Protein AF-A0A0G0E9E2-F1 (afdb_monomer_lite)

Organism: NCBI:txid1619093

pLDDT: mean 92.5, std 6.96, range [47.75, 98.19]

InterPro domains:
  IPR004513 Cell division protein FtsX [PTHR47755] (1-106)

Radius of gyration: 21.29 Å; chains: 1; bounding box: 45×24×55 Å

Structure (mmCIF, N/CA/C/O backbone):
data_AF-A0A0G0E9E2-F1
#
_entry.id   AF-A0A0G0E9E2-F1
#
loop_
_atom_site.group_PDB
_atom_site.id
_atom_site.type_symbol
_atom_site.label_atom_id
_atom_site.label_alt_id
_atom_site.label_comp_id
_atom_site.label_asym_id
_atom_site.label_entity_id
_atom_site.label_seq_id
_atom_site.pdbx_PDB_ins_code
_atom_site.Cartn_x
_atom_site.Cartn_y
_atom_site.Cartn_z
_atom_site.occupancy
_atom_site.B_iso_or_equiv
_atom_site.auth_seq_id
_atom_site.auth_comp_id
_atom_site.auth_asym_id
_atom_site.auth_atom_id
_atom_site.pdbx_PDB_model_num
ATOM 1 N N . GLU A 1 1 ? -6.215 3.986 25.540 1.00 84.31 1 GLU A N 1
ATOM 2 C CA . GLU A 1 1 ? -7.385 4.750 25.055 1.00 84.31 1 GLU A CA 1
ATOM 3 C C . GLU A 1 1 ? -8.654 3.902 25.007 1.00 84.31 1 GLU A C 1
ATOM 5 O O . GLU A 1 1 ? -9.592 4.240 25.714 1.00 84.31 1 GLU A O 1
ATOM 10 N N . ILE A 1 2 ? -8.650 2.760 24.300 1.00 88.44 2 ILE A N 1
ATOM 11 C CA . ILE A 1 2 ? -9.788 1.815 24.224 1.00 88.44 2 ILE A CA 1
ATOM 12 C C . ILE A 1 2 ? -10.381 1.482 25.607 1.00 88.44 2 ILE A C 1
ATOM 14 O O . ILE A 1 2 ? -11.569 1.697 25.824 1.00 88.44 2 ILE A O 1
ATOM 18 N N . GLN A 1 3 ? -9.554 1.032 26.561 1.00 86.06 3 GLN A N 1
ATOM 19 C CA . GLN A 1 3 ? -10.016 0.664 27.909 1.00 86.06 3 GLN A CA 1
ATOM 20 C C . GLN A 1 3 ? -10.567 1.866 28.695 1.00 86.06 3 GLN A C 1
ATOM 22 O O . GLN A 1 3 ? -11.575 1.743 29.374 1.00 86.06 3 GLN A O 1
ATOM 27 N N . ILE A 1 4 ? -9.965 3.053 28.552 1.00 90.00 4 ILE A N 1
ATOM 28 C CA . ILE A 1 4 ? -10.439 4.275 29.225 1.00 90.00 4 ILE A CA 1
ATOM 29 C C . ILE A 1 4 ? -11.834 4.650 28.710 1.00 90.00 4 ILE A C 1
ATOM 31 O O . ILE A 1 4 ? -12.727 4.913 29.508 1.00 90.00 4 ILE A O 1
ATOM 35 N N . MET A 1 5 ? -12.043 4.629 27.387 1.00 91.19 5 MET A N 1
ATOM 36 C CA . MET A 1 5 ? -13.347 4.919 26.775 1.00 91.19 5 MET A CA 1
ATOM 37 C C . MET A 1 5 ? -14.419 3.900 27.180 1.00 91.19 5 MET A C 1
ATOM 39 O O . MET A 1 5 ? -15.589 4.257 27.319 1.00 91.19 5 MET A O 1
ATOM 43 N N . HIS A 1 6 ? -14.017 2.646 27.394 1.00 87.00 6 HIS A N 1
ATOM 44 C CA . HIS A 1 6 ? -14.910 1.603 27.881 1.00 87.00 6 HIS A CA 1
ATOM 45 C C . HIS A 1 6 ? -15.289 1.816 29.355 1.00 87.00 6 HIS A C 1
ATOM 47 O O . HIS A 1 6 ? -16.472 1.803 29.684 1.00 87.00 6 HIS A O 1
ATOM 53 N N . LEU A 1 7 ? -14.317 2.138 30.218 1.00 89.50 7 LEU A N 1
ATOM 54 C CA . LEU A 1 7 ? -14.532 2.407 31.648 1.00 89.50 7 LEU A CA 1
ATOM 55 C C . LEU A 1 7 ? -15.414 3.637 31.916 1.00 89.50 7 LEU A C 1
ATOM 57 O O . LEU A 1 7 ? -16.117 3.678 32.921 1.00 89.50 7 LEU A O 1
ATOM 61 N N . VAL A 1 8 ? -15.424 4.629 31.018 1.00 91.56 8 VAL A N 1
ATOM 62 C CA . VAL A 1 8 ? -16.348 5.780 31.102 1.00 91.56 8 VAL A CA 1
ATOM 63 C C . VAL A 1 8 ? -17.744 5.488 30.524 1.00 91.56 8 VAL A C 1
ATOM 65 O O . VAL A 1 8 ? -18.561 6.399 30.411 1.00 91.56 8 VAL A O 1
ATOM 68 N N . GLY A 1 9 ? -18.039 4.233 30.158 1.00 89.50 9 GLY A N 1
ATOM 69 C CA . GLY A 1 9 ? -19.365 3.780 29.727 1.00 89.50 9 GLY A CA 1
ATOM 70 C C . GLY A 1 9 ? -19.698 4.045 28.256 1.00 89.50 9 GLY A C 1
ATOM 71 O O . GLY A 1 9 ? -20.875 4.069 27.891 1.00 89.50 9 GLY A O 1
ATOM 72 N N . SER A 1 10 ? -18.698 4.260 27.392 1.00 91.56 10 SER A N 1
ATOM 73 C CA . SER A 1 10 ? -18.958 4.464 25.961 1.00 91.56 10 SER A CA 1
ATOM 74 C C . SER A 1 10 ? -19.418 3.162 25.291 1.00 91.56 10 SER A C 1
ATOM 76 O O . SER A 1 10 ? -18.816 2.113 25.526 1.00 91.56 10 SER A O 1
ATOM 78 N N . PRO A 1 11 ? -20.418 3.200 24.389 1.00 89.88 11 PRO A N 1
ATOM 79 C CA . PRO A 1 11 ? -20.827 2.020 23.634 1.00 89.88 11 PRO A CA 1
ATOM 80 C C . PRO A 1 11 ? -19.674 1.446 22.799 1.00 89.88 11 PRO A C 1
ATOM 82 O O . PRO A 1 11 ? -18.993 2.191 22.094 1.00 89.88 11 PRO A O 1
ATOM 85 N N . ASP A 1 12 ? -19.525 0.120 22.756 1.00 87.44 12 ASP A N 1
ATOM 86 C CA . ASP A 1 12 ? -18.492 -0.583 21.974 1.00 87.44 12 ASP A CA 1
ATOM 87 C C . ASP A 1 12 ? -18.357 -0.098 20.530 1.00 87.44 12 ASP A C 1
ATOM 89 O O . ASP A 1 12 ? -17.257 -0.023 19.984 1.00 87.44 12 ASP A O 1
ATOM 93 N N . LYS A 1 13 ? -19.483 0.221 19.883 1.00 87.88 13 LYS A N 1
ATOM 94 C CA . LYS A 1 13 ? -19.493 0.723 18.505 1.00 87.88 13 LYS A CA 1
ATOM 95 C C . LYS A 1 13 ? -18.797 2.082 18.394 1.00 87.88 13 LYS A C 1
ATOM 97 O O . LYS A 1 13 ? -18.074 2.289 17.427 1.00 87.88 13 LYS A O 1
ATOM 102 N N . PHE A 1 14 ? -18.996 2.961 19.3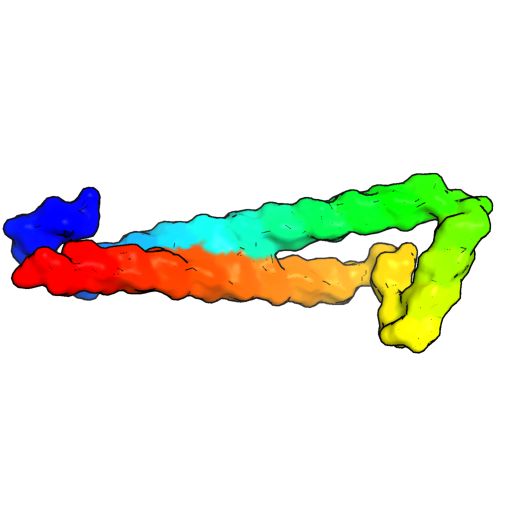76 1.00 89.31 14 PHE A N 1
ATOM 103 C CA . PHE A 1 14 ? -18.382 4.288 19.435 1.00 89.31 14 PHE A CA 1
ATOM 104 C C . PHE A 1 14 ? -16.864 4.193 19.615 1.00 89.31 14 PHE A C 1
ATOM 106 O O . PHE A 1 14 ? -16.123 4.950 18.998 1.00 89.31 14 PHE A O 1
ATOM 113 N N . ILE A 1 15 ? -16.406 3.202 20.385 1.00 89.69 15 ILE A N 1
ATOM 114 C CA . ILE A 1 15 ? -14.981 2.918 20.573 1.00 89.69 15 ILE A CA 1
ATOM 115 C C . ILE A 1 15 ? -14.389 2.303 19.298 1.00 89.69 15 ILE A C 1
ATOM 117 O O . ILE A 1 15 ? -13.368 2.756 18.802 1.00 89.69 15 ILE A O 1
ATOM 121 N N . ARG A 1 16 ? -15.034 1.283 18.719 1.00 91.56 16 ARG A N 1
ATOM 122 C CA . ARG A 1 16 ? -14.486 0.498 17.596 1.00 91.56 16 ARG A CA 1
ATOM 123 C C . ARG A 1 16 ? -14.272 1.301 16.316 1.00 91.56 16 ARG A C 1
ATOM 125 O O . ARG A 1 16 ? -13.272 1.087 15.641 1.00 91.56 16 ARG A O 1
ATOM 132 N N . THR A 1 17 ? -15.202 2.178 15.943 1.00 92.81 17 THR A N 1
ATOM 133 C CA . THR A 1 17 ? -15.158 2.865 14.643 1.00 92.81 17 THR A CA 1
ATOM 134 C C . THR A 1 17 ? -13.892 3.698 14.395 1.00 92.81 17 THR A C 1
ATOM 136 O O . THR A 1 17 ? -13.279 3.475 13.350 1.00 92.81 17 THR A O 1
ATOM 139 N N . PRO A 1 18 ? -13.448 4.604 15.295 1.00 93.62 18 PRO A N 1
ATOM 140 C CA . PRO A 1 18 ? -12.227 5.381 15.066 1.00 93.62 18 PRO A CA 1
ATOM 141 C C . PRO A 1 18 ? -10.975 4.500 14.967 1.00 93.62 18 PRO A C 1
ATOM 143 O O . PRO A 1 18 ? -10.209 4.662 14.023 1.00 93.62 18 PRO A O 1
ATOM 146 N N . PHE A 1 19 ? -10.806 3.508 15.850 1.00 93.38 19 PHE A N 1
ATOM 147 C CA . PHE A 1 19 ? -9.626 2.630 15.813 1.00 93.38 19 PHE A CA 1
ATOM 148 C C . PHE A 1 19 ? -9.584 1.740 14.568 1.00 93.38 19 PHE A C 1
ATOM 150 O O . PHE A 1 19 ? -8.510 1.490 14.017 1.00 93.38 19 PHE A O 1
ATOM 157 N N . LEU A 1 20 ? -10.736 1.254 14.094 1.00 95.38 20 LEU A N 1
ATOM 158 C CA . LEU A 1 20 ? -10.808 0.490 12.846 1.00 95.38 20 LEU A CA 1
ATOM 159 C C . LEU A 1 20 ? -10.428 1.349 11.639 1.00 95.38 20 LEU A C 1
ATOM 161 O O . LEU A 1 20 ? -9.702 0.876 10.764 1.00 95.38 20 LEU A O 1
ATOM 165 N N . LEU A 1 21 ? -10.888 2.603 11.597 1.00 96.38 21 LEU A N 1
ATOM 166 C CA . LEU A 1 21 ? -10.505 3.548 10.550 1.00 96.38 21 LEU A CA 1
ATOM 167 C C . LEU A 1 21 ? -9.004 3.833 10.597 1.00 96.38 21 LEU A C 1
ATOM 169 O O . LEU A 1 21 ? -8.342 3.703 9.573 1.00 96.38 21 LEU A O 1
ATOM 173 N N . GLU A 1 22 ? -8.456 4.136 11.774 1.00 95.62 22 GLU A N 1
ATOM 174 C CA . GLU A 1 22 ? -7.026 4.401 11.957 1.00 95.62 22 GLU A CA 1
ATOM 175 C C . GLU A 1 22 ? -6.168 3.213 11.491 1.00 95.62 22 GLU A C 1
ATOM 177 O O . GLU A 1 22 ? -5.266 3.371 10.670 1.00 95.62 22 GLU A O 1
ATOM 182 N N . GLY A 1 23 ? -6.527 1.995 11.912 1.00 96.56 23 GLY A N 1
ATOM 183 C CA . GLY A 1 23 ? -5.880 0.763 11.462 1.00 96.56 23 GLY A CA 1
ATOM 184 C C . GLY A 1 23 ? -5.941 0.569 9.950 1.00 96.56 23 GLY A C 1
ATOM 185 O O . GLY A 1 23 ? -4.945 0.211 9.326 1.00 96.56 23 GLY A O 1
ATOM 186 N N . THR A 1 24 ? -7.091 0.858 9.342 1.00 97.75 24 THR A N 1
ATOM 187 C CA . THR A 1 24 ? -7.265 0.784 7.886 1.00 97.75 24 THR A CA 1
ATOM 188 C C . THR A 1 24 ? -6.375 1.801 7.167 1.00 97.75 24 THR A C 1
ATOM 190 O O . THR A 1 24 ? -5.744 1.447 6.175 1.00 97.75 24 THR A O 1
ATOM 193 N N . PHE A 1 25 ? -6.254 3.032 7.678 1.00 97.81 25 PHE A N 1
ATOM 194 C CA . PHE A 1 25 ? -5.358 4.052 7.120 1.00 97.81 25 PHE A CA 1
ATOM 195 C C . PHE A 1 25 ? -3.882 3.656 7.229 1.00 97.81 25 PHE A C 1
ATOM 197 O O . PHE A 1 25 ? -3.145 3.803 6.253 1.00 97.81 25 PHE A O 1
ATOM 204 N N . TYR A 1 26 ? -3.449 3.088 8.359 1.00 97.00 26 TYR A N 1
ATOM 205 C CA . TYR A 1 26 ? -2.099 2.526 8.469 1.00 97.00 26 TYR A CA 1
ATOM 206 C C . TYR A 1 26 ? -1.880 1.384 7.477 1.00 97.00 26 TYR A C 1
ATOM 208 O O . TYR A 1 26 ? -0.830 1.313 6.842 1.00 97.00 26 TYR A O 1
ATOM 216 N N . GLY A 1 27 ? -2.883 0.523 7.295 1.00 97.75 27 GLY A N 1
ATOM 217 C CA . GLY A 1 27 ? -2.867 -0.537 6.292 1.00 97.75 27 GLY A CA 1
ATOM 218 C C . GLY A 1 27 ? -2.731 -0.009 4.864 1.00 97.75 27 GLY A C 1
ATOM 219 O O . GLY A 1 27 ? -1.914 -0.513 4.096 1.00 97.75 27 GLY A O 1
ATOM 220 N N . LEU A 1 28 ? -3.480 1.038 4.516 1.00 98.12 28 LEU A N 1
ATOM 221 C CA . LEU A 1 28 ? -3.416 1.712 3.218 1.00 98.12 28 LEU A CA 1
ATOM 222 C C . LEU A 1 28 ? -2.011 2.259 2.951 1.00 98.12 28 LEU A C 1
ATOM 224 O O . LEU A 1 28 ? -1.428 1.975 1.904 1.00 98.12 28 LEU A O 1
ATOM 228 N N . LEU A 1 29 ? -1.453 3.010 3.906 1.00 98.06 29 LEU A N 1
ATOM 229 C CA . LEU A 1 29 ? -0.108 3.578 3.793 1.00 98.06 29 LEU A CA 1
ATOM 230 C C . LEU A 1 29 ? 0.963 2.487 3.727 1.00 98.06 29 LEU A C 1
ATOM 232 O O . LEU A 1 29 ? 1.883 2.582 2.918 1.00 98.06 29 LEU A O 1
ATOM 236 N N . GLY A 1 30 ? 0.822 1.427 4.524 1.00 97.75 30 GLY A N 1
ATOM 237 C CA . GLY A 1 30 ? 1.708 0.266 4.487 1.00 97.75 30 GLY A CA 1
ATOM 238 C C . GLY A 1 30 ? 1.663 -0.458 3.141 1.00 97.75 30 GLY A C 1
ATOM 239 O O . GLY A 1 30 ? 2.710 -0.794 2.592 1.00 97.75 30 GLY A O 1
ATOM 240 N N . GLY A 1 31 ? 0.470 -0.637 2.568 1.00 97.81 31 GLY A N 1
ATOM 241 C CA . GLY A 1 31 ? 0.283 -1.207 1.234 1.00 97.81 31 GLY A CA 1
ATOM 242 C C . GLY A 1 31 ? 0.936 -0.356 0.146 1.00 97.81 31 GLY A C 1
ATOM 243 O O . GLY A 1 31 ? 1.677 -0.879 -0.685 1.00 97.81 31 GLY A O 1
ATOM 244 N N . LEU A 1 32 ? 0.735 0.963 0.189 1.00 97.69 32 LEU A N 1
ATOM 245 C CA . LEU A 1 32 ? 1.365 1.901 -0.741 1.00 97.69 32 LEU A CA 1
ATOM 246 C C . LEU A 1 32 ? 2.896 1.877 -0.627 1.00 97.69 32 LEU A C 1
ATOM 248 O O . LEU A 1 32 ? 3.585 1.772 -1.641 1.00 97.69 32 LEU A O 1
ATOM 252 N N . LEU A 1 33 ? 3.436 1.918 0.593 1.00 97.88 33 LEU A N 1
ATOM 253 C CA . 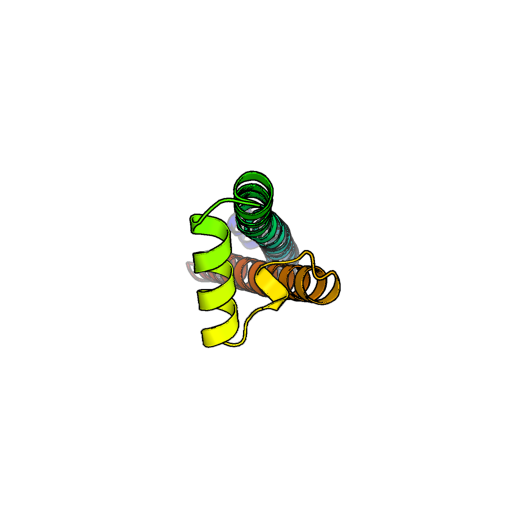LEU A 1 33 ? 4.879 1.842 0.828 1.00 97.88 33 LEU A CA 1
ATOM 254 C C . LEU A 1 33 ? 5.464 0.510 0.356 1.00 97.88 33 LEU A C 1
ATOM 256 O O . LEU A 1 33 ? 6.500 0.500 -0.303 1.00 97.88 33 LEU A O 1
ATOM 260 N N . SER A 1 34 ? 4.793 -0.607 0.641 1.00 97.31 34 SER A N 1
ATOM 261 C CA . SER A 1 34 ? 5.208 -1.932 0.178 1.00 97.31 34 SER A CA 1
ATOM 262 C C . SER A 1 34 ? 5.233 -2.009 -1.348 1.00 97.31 34 SER A C 1
ATOM 264 O O . SER A 1 34 ? 6.213 -2.488 -1.919 1.00 97.31 34 SER A O 1
ATOM 266 N N . ALA A 1 35 ? 4.211 -1.467 -2.018 1.00 97.31 35 ALA A N 1
ATOM 267 C CA . ALA A 1 35 ? 4.170 -1.433 -3.472 1.00 97.31 35 ALA A CA 1
ATOM 268 C C . ALA A 1 35 ? 5.358 -0.656 -4.054 1.00 97.31 35 ALA A C 1
ATOM 270 O O . ALA A 1 35 ? 6.038 -1.148 -4.954 1.00 97.31 35 ALA A O 1
ATOM 271 N N . LEU A 1 36 ? 5.648 0.530 -3.509 1.00 96.81 36 LEU A N 1
ATOM 272 C CA . LEU A 1 36 ? 6.781 1.350 -3.939 1.00 96.81 36 LEU A CA 1
ATOM 273 C C . LEU A 1 36 ? 8.126 0.670 -3.668 1.00 96.81 36 LEU A C 1
ATOM 275 O O . LEU A 1 36 ? 9.007 0.719 -4.527 1.00 96.81 36 LEU A O 1
ATOM 279 N N . LEU A 1 37 ? 8.282 0.011 -2.518 1.00 97.38 37 LEU A N 1
ATOM 280 C CA . LEU A 1 37 ? 9.506 -0.704 -2.153 1.00 97.38 37 LEU A CA 1
ATOM 281 C C . LEU A 1 37 ? 9.800 -1.903 -3.056 1.00 97.38 37 LEU A C 1
ATOM 283 O O . LEU A 1 37 ? 10.961 -2.271 -3.185 1.00 97.38 37 LEU A O 1
ATOM 287 N N . ILE A 1 38 ? 8.788 -2.499 -3.685 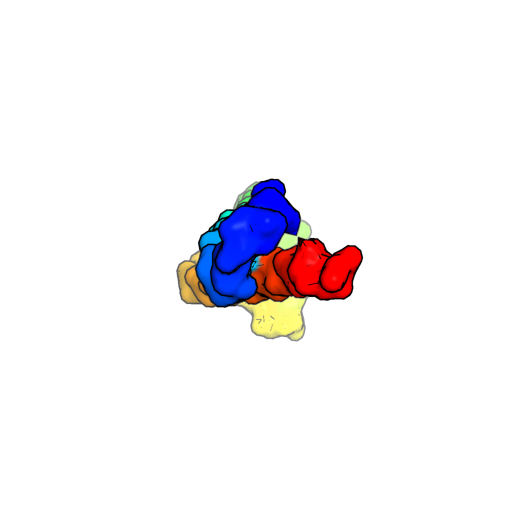1.00 96.50 38 ILE A N 1
ATOM 288 C CA . ILE A 1 38 ? 8.982 -3.607 -4.629 1.00 96.50 38 ILE A CA 1
ATOM 289 C C . ILE A 1 38 ? 9.199 -3.076 -6.049 1.00 96.50 38 ILE A C 1
ATOM 291 O O . ILE A 1 38 ? 10.148 -3.476 -6.722 1.00 96.50 38 ILE A O 1
ATOM 295 N N . LEU A 1 39 ? 8.352 -2.147 -6.505 1.00 95.62 39 LEU A N 1
ATOM 296 C CA . LEU A 1 39 ? 8.414 -1.637 -7.877 1.00 95.62 39 LEU A CA 1
ATOM 297 C C . LEU A 1 39 ? 9.682 -0.818 -8.130 1.00 95.62 39 LEU A C 1
ATOM 299 O O . LEU A 1 39 ? 10.305 -0.965 -9.180 1.00 95.62 39 LEU A O 1
ATOM 303 N N . THR A 1 40 ? 10.078 0.036 -7.183 1.00 95.06 40 THR A N 1
ATOM 304 C CA . THR A 1 40 ? 11.187 0.977 -7.395 1.00 95.06 40 THR A CA 1
ATOM 305 C C . THR A 1 40 ? 12.509 0.246 -7.647 1.00 95.06 40 THR A C 1
ATOM 307 O O . THR A 1 40 ? 13.111 0.490 -8.692 1.00 95.06 40 THR A O 1
ATOM 310 N N . PRO A 1 41 ? 12.959 -0.697 -6.793 1.00 95.94 41 PRO A N 1
ATOM 311 C CA . PRO A 1 41 ? 14.195 -1.431 -7.054 1.00 95.94 41 PRO A CA 1
ATOM 312 C C . PRO A 1 41 ? 14.110 -2.303 -8.307 1.00 95.94 41 PRO A C 1
ATOM 314 O O . PRO A 1 41 ? 15.082 -2.369 -9.052 1.00 95.94 41 PRO A O 1
ATOM 317 N N . TRP A 1 42 ? 12.957 -2.929 -8.576 1.00 94.50 42 TRP A N 1
ATOM 318 C CA . TRP A 1 42 ? 12.763 -3.768 -9.762 1.00 94.50 42 TRP A CA 1
ATOM 319 C C . TRP A 1 42 ? 13.027 -2.999 -11.062 1.00 94.50 42 TRP A C 1
ATOM 321 O O . TRP A 1 42 ? 13.885 -3.387 -11.857 1.00 94.50 42 TRP A O 1
ATOM 331 N N . TYR A 1 43 ? 12.350 -1.865 -11.258 1.00 93.75 43 TYR A N 1
ATOM 332 C CA . TYR A 1 43 ? 12.514 -1.077 -12.482 1.00 93.75 43 TYR A CA 1
ATOM 333 C C . TYR A 1 43 ? 13.860 -0.356 -12.553 1.00 93.75 43 TYR A C 1
ATOM 335 O O . TYR A 1 43 ? 14.391 -0.186 -13.649 1.00 93.75 43 TYR A O 1
ATOM 343 N N . ILE A 1 44 ? 14.444 0.020 -11.411 1.00 94.50 44 ILE A N 1
ATOM 344 C CA . ILE A 1 44 ? 15.819 0.530 -11.353 1.00 94.50 44 ILE A CA 1
ATOM 345 C C . ILE A 1 44 ? 16.790 -0.534 -11.876 1.00 94.50 44 ILE A C 1
ATOM 347 O O . ILE A 1 44 ? 17.581 -0.246 -12.770 1.00 94.50 44 ILE A O 1
ATOM 351 N N . LEU A 1 45 ? 16.708 -1.771 -11.379 1.00 93.38 45 LEU A N 1
ATOM 352 C CA . LEU A 1 45 ? 17.585 -2.864 -11.806 1.00 93.38 45 LEU A CA 1
ATOM 353 C C . LEU A 1 45 ? 17.453 -3.152 -13.301 1.00 93.38 45 LEU A C 1
ATOM 355 O O . LEU A 1 45 ? 18.467 -3.273 -13.988 1.00 93.38 45 LEU A O 1
ATOM 359 N N . ILE A 1 46 ? 16.227 -3.205 -13.825 1.00 92.25 46 ILE A N 1
ATOM 360 C CA . ILE A 1 46 ? 15.995 -3.386 -15.263 1.00 92.25 46 ILE A CA 1
ATOM 361 C C . ILE A 1 46 ? 16.614 -2.235 -16.050 1.00 92.25 46 ILE A C 1
ATOM 363 O O . ILE A 1 46 ? 17.315 -2.475 -17.025 1.00 92.25 46 ILE A O 1
ATOM 367 N N . PHE A 1 47 ? 16.389 -0.989 -15.632 1.00 91.94 47 PHE A N 1
ATOM 368 C CA . PHE A 1 47 ? 16.895 0.183 -16.339 1.00 91.94 47 PHE A CA 1
ATOM 369 C C . PHE A 1 47 ? 18.427 0.225 -16.391 1.00 91.94 47 PHE A C 1
ATOM 371 O O . PHE A 1 47 ? 18.989 0.477 -17.455 1.00 91.94 47 PHE A O 1
ATOM 378 N N . TYR A 1 48 ? 19.101 -0.059 -15.274 1.00 93.12 48 TYR A N 1
ATOM 379 C CA . TYR A 1 48 ? 20.564 -0.062 -15.207 1.00 93.12 48 TYR A CA 1
ATOM 380 C C . TYR A 1 48 ? 21.208 -1.262 -15.906 1.00 93.12 48 TYR A C 1
ATOM 382 O O . TYR A 1 48 ? 22.343 -1.154 -16.360 1.00 93.12 48 TYR A O 1
ATOM 390 N N . SER A 1 49 ? 20.514 -2.398 -15.998 1.00 90.94 49 SER A N 1
ATOM 391 C CA . SER A 1 49 ? 21.050 -3.608 -16.632 1.00 90.94 49 SER A CA 1
ATOM 392 C C . SER A 1 49 ? 20.811 -3.680 -18.143 1.00 90.94 49 SER A C 1
ATOM 394 O O . SER A 1 49 ? 21.295 -4.616 -18.786 1.00 90.94 49 SER A O 1
ATOM 396 N N . LYS A 1 50 ? 20.113 -2.704 -18.740 1.00 88.81 50 LYS A N 1
ATOM 397 C CA . LYS A 1 50 ? 19.838 -2.677 -20.185 1.00 88.81 50 LYS A CA 1
ATOM 398 C C . LYS A 1 50 ? 21.119 -2.804 -21.012 1.00 88.81 50 LYS A C 1
ATOM 400 O O . LYS A 1 50 ? 22.097 -2.101 -20.779 1.00 88.81 50 LYS A O 1
ATOM 405 N N . GLY A 1 51 ? 21.085 -3.685 -22.012 1.00 86.88 51 GLY A N 1
ATOM 406 C CA . GLY A 1 51 ? 22.213 -3.931 -22.919 1.00 86.88 51 GLY A CA 1
ATOM 407 C C . GLY A 1 51 ? 23.272 -4.901 -22.386 1.00 86.88 51 GLY A C 1
ATOM 408 O O . GLY A 1 51 ? 24.288 -5.097 -23.044 1.00 86.88 51 GLY A O 1
ATOM 409 N N . THR A 1 52 ? 23.043 -5.516 -21.223 1.00 92.38 52 THR A N 1
ATOM 410 C CA . THR A 1 52 ? 23.885 -6.600 -20.693 1.00 92.38 52 THR A CA 1
ATOM 411 C C . THR A 1 52 ? 23.278 -7.973 -20.986 1.00 92.38 52 THR A C 1
ATOM 413 O O . THR A 1 52 ? 22.059 -8.096 -21.134 1.00 92.38 52 THR A O 1
ATOM 416 N N . ASP A 1 53 ? 24.108 -9.021 -20.972 1.00 91.62 53 ASP A N 1
ATOM 417 C CA . ASP A 1 53 ? 23.654 -10.419 -21.077 1.00 91.62 53 ASP A CA 1
ATOM 418 C C . ASP A 1 53 ? 22.620 -10.775 -19.993 1.00 91.62 53 ASP A C 1
ATOM 420 O O . ASP A 1 53 ? 21.708 -11.570 -20.221 1.00 91.62 53 ASP A O 1
ATOM 424 N N . PHE A 1 54 ? 22.713 -10.131 -18.823 1.00 90.50 54 PHE A N 1
ATOM 425 C CA . PHE A 1 54 ? 21.748 -10.287 -17.738 1.00 90.50 54 PHE A CA 1
ATOM 426 C C . PHE A 1 54 ? 20.348 -9.801 -18.131 1.00 90.50 54 PHE A C 1
ATOM 428 O O . PHE A 1 54 ? 19.372 -10.506 -17.887 1.00 90.50 54 PHE A O 1
ATOM 435 N N . SER A 1 55 ? 20.230 -8.636 -18.778 1.00 91.44 55 SER A N 1
ATOM 436 C CA . SER A 1 55 ? 18.930 -8.121 -19.235 1.00 91.44 55 SER A CA 1
ATOM 437 C C . SER A 1 55 ? 18.286 -9.045 -20.266 1.00 91.44 55 SER A C 1
ATOM 439 O O . SER A 1 55 ? 17.077 -9.254 -20.206 1.00 91.44 55 SER A O 1
ATOM 441 N N . PHE A 1 56 ? 19.075 -9.618 -21.178 1.00 91.94 56 PHE A N 1
ATOM 442 C CA . PHE A 1 56 ? 18.568 -10.573 -22.164 1.00 91.94 56 PHE A CA 1
ATOM 443 C C . PHE A 1 56 ? 18.060 -11.858 -21.497 1.00 91.94 56 PHE A C 1
ATOM 445 O O . PHE A 1 56 ? 16.978 -12.346 -21.821 1.00 91.94 56 PHE A O 1
ATOM 452 N N . TRP A 1 57 ? 18.811 -12.378 -20.522 1.00 93.69 57 TRP A N 1
ATOM 453 C CA . TRP A 1 57 ? 18.397 -13.542 -19.741 1.00 93.69 57 TRP A CA 1
ATOM 454 C C . TRP A 1 57 ? 17.099 -13.289 -18.956 1.00 93.69 57 TRP A C 1
ATOM 456 O O . TRP A 1 57 ? 16.197 -14.125 -18.995 1.00 93.69 57 TRP A O 1
ATOM 466 N N . VAL A 1 58 ? 16.968 -12.131 -18.293 1.00 93.31 58 VAL A N 1
ATOM 467 C CA . VAL A 1 58 ? 15.742 -11.751 -17.564 1.00 93.31 58 VAL A CA 1
ATOM 468 C C . VAL A 1 58 ? 14.549 -11.636 -18.511 1.00 93.31 58 VAL A C 1
ATOM 470 O O . VAL A 1 58 ? 13.471 -12.131 -18.194 1.00 93.31 58 VAL A O 1
ATOM 473 N N . GLU A 1 59 ? 14.720 -11.008 -19.673 1.00 93.31 59 GLU A N 1
ATOM 474 C CA . GLU A 1 59 ? 13.649 -10.855 -20.659 1.00 93.31 59 GLU A CA 1
ATOM 475 C C . GLU A 1 59 ? 13.163 -12.209 -21.190 1.00 93.31 59 GLU A C 1
ATOM 477 O O . GLU A 1 59 ? 11.959 -12.468 -21.182 1.00 93.31 59 GLU A O 1
ATOM 482 N N . GLN A 1 60 ? 14.084 -13.102 -21.570 1.00 94.38 60 GLN A N 1
ATOM 483 C CA . GLN A 1 60 ? 13.741 -14.465 -21.988 1.00 94.38 60 GLN A CA 1
ATOM 484 C C . GLN A 1 60 ? 13.002 -15.225 -20.885 1.00 94.38 60 GLN A C 1
ATOM 486 O O . GLN A 1 60 ? 11.928 -15.771 -21.129 1.00 94.38 60 GLN A O 1
ATOM 491 N N . PHE A 1 61 ? 13.503 -15.171 -19.650 1.00 95.06 61 PHE A N 1
ATOM 492 C CA . PHE A 1 61 ? 12.839 -15.794 -18.508 1.00 95.06 61 PHE A CA 1
ATOM 493 C C . PHE A 1 61 ? 11.406 -15.272 -18.307 1.00 95.06 61 PHE A C 1
ATOM 495 O O . PHE A 1 61 ? 10.485 -16.055 -18.074 1.00 95.06 61 PHE A O 1
ATOM 502 N N . LEU A 1 62 ? 11.194 -13.956 -18.423 1.00 94.88 62 LEU A N 1
ATOM 503 C CA . LEU A 1 62 ? 9.873 -13.335 -18.301 1.00 94.88 62 LEU A CA 1
ATOM 504 C C . LEU A 1 62 ? 8.925 -13.742 -19.437 1.00 94.88 62 LEU A C 1
ATOM 506 O O . LEU A 1 62 ? 7.734 -13.942 -19.191 1.00 94.88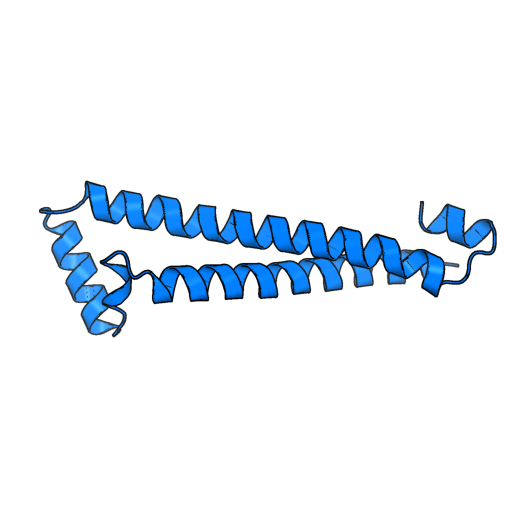 62 LEU A O 1
ATOM 510 N N . ILE A 1 63 ? 9.431 -13.890 -20.663 1.00 95.06 63 ILE A N 1
ATOM 511 C CA . ILE A 1 63 ? 8.662 -14.395 -21.807 1.00 95.06 63 ILE A CA 1
ATOM 512 C C . ILE A 1 63 ? 8.225 -15.844 -21.558 1.00 95.06 63 ILE A C 1
ATOM 514 O O . ILE A 1 63 ? 7.043 -16.155 -21.730 1.00 95.06 63 ILE A O 1
ATOM 518 N N . ASP A 1 64 ? 9.129 -16.698 -21.075 1.00 96.56 64 ASP A N 1
ATOM 519 C CA . ASP A 1 64 ? 8.859 -18.116 -20.808 1.00 96.56 64 ASP A CA 1
ATOM 520 C C . ASP A 1 64 ? 7.743 -18.314 -19.772 1.00 96.56 64 ASP A C 1
ATOM 522 O O . ASP A 1 64 ? 6.860 -19.161 -19.938 1.00 96.56 64 ASP A O 1
ATOM 526 N N . ILE A 1 65 ? 7.720 -17.482 -18.726 1.00 96.19 65 ILE A N 1
ATOM 527 C CA . ILE A 1 65 ? 6.665 -17.505 -17.698 1.00 96.19 65 ILE A CA 1
ATOM 528 C C . ILE A 1 65 ? 5.426 -16.674 -18.072 1.00 96.19 65 ILE A C 1
ATOM 530 O O . ILE A 1 65 ? 4.509 -16.546 -17.260 1.00 96.19 65 ILE A O 1
ATOM 534 N N . LYS A 1 66 ? 5.362 -16.138 -19.299 1.00 93.94 66 LYS A N 1
ATOM 535 C CA . LYS A 1 66 ? 4.255 -15.325 -19.838 1.00 93.94 66 LYS A CA 1
ATOM 536 C C . LYS A 1 66 ? 4.014 -14.008 -19.089 1.00 93.94 66 LYS A C 1
ATOM 538 O O . LYS A 1 66 ? 2.881 -13.529 -19.024 1.00 93.94 66 LYS A O 1
ATOM 543 N N . LEU A 1 67 ? 5.072 -13.393 -18.566 1.00 93.12 67 LEU A N 1
ATOM 544 C CA . LEU A 1 67 ? 5.050 -12.088 -17.896 1.00 93.12 67 LEU A CA 1
ATOM 545 C C . LEU A 1 67 ? 5.963 -11.045 -18.582 1.00 93.12 67 LEU A C 1
ATOM 547 O O . LEU A 1 67 ? 6.689 -10.329 -17.889 1.00 93.12 67 LEU A O 1
ATOM 551 N N . PRO A 1 68 ? 5.928 -10.885 -19.924 1.00 91.94 68 PRO A N 1
ATOM 552 C CA . PRO A 1 68 ? 6.801 -9.932 -20.616 1.00 91.94 68 PRO A CA 1
ATOM 553 C C . PRO A 1 68 ? 6.514 -8.476 -20.221 1.00 91.94 68 PRO A C 1
ATOM 555 O O . PRO A 1 68 ? 7.375 -7.619 -20.319 1.00 91.94 68 PRO A O 1
ATOM 558 N N . PHE A 1 69 ? 5.323 -8.177 -19.698 1.00 89.88 69 PHE A N 1
ATOM 559 C CA . PHE A 1 69 ? 4.964 -6.833 -19.238 1.00 89.88 69 PHE A CA 1
ATOM 560 C C . PHE A 1 69 ? 5.746 -6.358 -18.000 1.00 89.88 69 PHE A C 1
ATOM 562 O O . PHE A 1 69 ? 5.582 -5.207 -17.609 1.00 89.88 69 PHE A O 1
ATOM 569 N N . LEU A 1 70 ? 6.542 -7.225 -17.359 1.00 91.75 70 LEU A N 1
ATOM 570 C CA . LEU A 1 70 ? 7.402 -6.862 -16.230 1.00 91.75 70 LEU A CA 1
ATOM 571 C C . LEU A 1 70 ? 8.762 -6.298 -16.664 1.00 91.75 70 LEU A C 1
ATOM 573 O O . LEU A 1 70 ? 9.408 -5.641 -15.846 1.00 91.75 70 LEU A O 1
ATOM 577 N N . SER A 1 71 ? 9.207 -6.560 -17.901 1.00 89.69 71 SER A N 1
ATOM 578 C CA . SER A 1 71 ? 10.487 -6.052 -18.423 1.00 89.69 71 SER A CA 1
ATOM 579 C C . SER A 1 71 ? 10.398 -4.594 -18.882 1.00 89.69 71 SER A C 1
ATOM 581 O O . SER A 1 71 ? 11.408 -3.896 -18.955 1.00 89.69 71 SER A O 1
ATOM 583 N N . GLU A 1 72 ? 9.189 -4.102 -19.146 1.00 88.31 72 GLU A N 1
ATOM 584 C CA . GLU A 1 72 ? 8.927 -2.735 -19.583 1.00 88.31 72 GLU A CA 1
ATOM 585 C C . GLU A 1 72 ? 7.955 -2.019 -18.646 1.00 88.31 72 GLU A C 1
ATOM 587 O O . GLU A 1 72 ? 7.196 -2.630 -17.896 1.00 88.31 72 GLU A O 1
ATOM 592 N N . ILE A 1 73 ? 7.958 -0.685 -18.692 1.00 89.62 73 ILE A N 1
ATOM 593 C CA . ILE A 1 73 ? 7.035 0.122 -17.892 1.00 89.62 73 ILE A CA 1
ATOM 594 C C . ILE A 1 73 ? 5.641 0.031 -18.514 1.00 89.62 73 ILE A C 1
ATOM 596 O O . ILE A 1 73 ? 5.289 0.784 -19.422 1.00 89.62 73 ILE A O 1
ATOM 600 N N . ASN A 1 74 ? 4.826 -0.881 -17.994 1.00 93.25 74 ASN A N 1
ATOM 601 C CA . ASN A 1 74 ? 3.423 -0.998 -18.356 1.00 93.25 74 ASN A CA 1
ATOM 602 C C . ASN A 1 74 ? 2.541 -0.246 -17.343 1.00 93.25 74 ASN A C 1
ATOM 604 O O . ASN A 1 74 ? 2.390 -0.661 -16.192 1.00 93.25 74 ASN A O 1
ATOM 608 N N . LEU A 1 75 ? 1.928 0.860 -17.782 1.00 92.25 75 LEU A N 1
ATOM 609 C CA . LEU A 1 75 ? 1.085 1.711 -16.928 1.00 92.25 75 LEU A CA 1
ATOM 610 C C . LEU A 1 75 ? -0.129 0.970 -16.348 1.00 92.25 75 LEU A C 1
ATOM 612 O O . LEU A 1 75 ? -0.498 1.208 -15.199 1.00 92.25 75 LEU A O 1
ATOM 616 N N . LEU A 1 76 ? -0.735 0.061 -17.119 1.00 94.00 76 LEU A N 1
ATOM 617 C CA . LEU A 1 76 ? -1.884 -0.722 -16.663 1.00 94.00 76 LEU A CA 1
ATOM 618 C C . LEU A 1 76 ? -1.474 -1.680 -15.540 1.00 94.00 76 LEU A C 1
ATOM 620 O O . LEU A 1 76 ? -2.151 -1.748 -14.516 1.00 94.00 76 LEU A O 1
ATOM 624 N N . PHE A 1 77 ? -0.344 -2.374 -15.702 1.00 94.69 77 PHE A N 1
ATOM 625 C CA . PHE A 1 77 ? 0.197 -3.247 -14.662 1.00 94.69 77 PHE A CA 1
ATOM 626 C C . PHE A 1 77 ? 0.522 -2.466 -13.386 1.00 94.69 77 PHE A C 1
ATOM 628 O O . PHE A 1 77 ? 0.099 -2.873 -12.308 1.00 94.69 77 PHE A O 1
ATOM 635 N N . LEU A 1 78 ? 1.212 -1.326 -13.503 1.00 95.31 78 LEU A N 1
ATOM 636 C CA . LEU A 1 78 ? 1.552 -0.477 -12.357 1.00 95.31 78 LEU A CA 1
ATOM 637 C C . LEU A 1 78 ? 0.311 -0.044 -11.573 1.00 95.31 78 LEU A C 1
ATOM 639 O O . LEU A 1 78 ? 0.290 -0.147 -10.346 1.00 95.31 78 LEU A O 1
ATOM 643 N N . LEU A 1 79 ? -0.732 0.400 -12.277 1.00 95.62 79 LEU A N 1
ATOM 644 C CA . LEU A 1 79 ? -1.982 0.827 -11.657 1.00 95.62 79 LEU A CA 1
ATOM 645 C C . LEU A 1 79 ? -2.679 -0.331 -10.933 1.00 95.62 79 LEU A C 1
ATOM 647 O O . LEU A 1 79 ? -3.068 -0.181 -9.776 1.00 95.62 79 LEU A O 1
ATOM 651 N N . ILE A 1 80 ? -2.812 -1.488 -11.591 1.00 96.69 80 ILE A N 1
ATOM 652 C CA . ILE A 1 80 ? -3.440 -2.677 -10.997 1.00 96.69 80 ILE A CA 1
ATOM 653 C C . ILE A 1 80 ? -2.644 -3.142 -9.776 1.00 96.69 80 ILE A C 1
ATOM 655 O O . ILE A 1 80 ? -3.226 -3.390 -8.723 1.00 96.69 80 ILE A O 1
ATOM 659 N N . TYR A 1 81 ? -1.320 -3.224 -9.890 1.00 96.06 81 TYR A N 1
ATOM 660 C CA . TYR A 1 81 ? -0.440 -3.653 -8.809 1.00 96.06 81 TYR A CA 1
ATOM 661 C C . TYR A 1 81 ? -0.568 -2.746 -7.580 1.00 96.06 81 TYR A C 1
ATOM 663 O O . TYR A 1 81 ? -0.714 -3.240 -6.458 1.00 96.06 81 TYR A O 1
ATOM 671 N N . LEU A 1 82 ? -0.570 -1.426 -7.792 1.00 96.94 82 LEU A N 1
ATOM 672 C CA . LEU A 1 82 ? -0.726 -0.430 -6.734 1.00 96.94 82 LEU A CA 1
ATOM 673 C C . LEU A 1 82 ? -2.109 -0.526 -6.078 1.00 96.94 82 LEU A C 1
ATOM 675 O O . LEU A 1 82 ? -2.198 -0.552 -4.851 1.00 96.94 82 LEU A O 1
ATOM 679 N N . LEU A 1 83 ? -3.181 -0.639 -6.870 1.00 97.38 83 LEU A N 1
ATOM 680 C CA . LEU A 1 83 ? -4.543 -0.800 -6.349 1.00 97.38 83 LEU A CA 1
ATOM 681 C C . LEU A 1 83 ? -4.683 -2.068 -5.506 1.00 97.38 83 LEU A C 1
ATOM 683 O O . LEU A 1 83 ? -5.228 -2.012 -4.405 1.00 97.38 83 LEU A O 1
ATOM 687 N N . VAL A 1 84 ? -4.155 -3.196 -5.985 1.00 97.81 84 VAL A N 1
ATOM 688 C CA . VAL A 1 84 ? -4.180 -4.464 -5.245 1.00 97.81 84 VAL A CA 1
ATOM 689 C C . VAL A 1 84 ? -3.446 -4.322 -3.913 1.00 97.81 84 VAL A C 1
ATOM 691 O O . VAL A 1 84 ? -3.990 -4.720 -2.887 1.00 97.81 84 VAL A O 1
ATOM 694 N N . HIS A 1 85 ? -2.265 -3.702 -3.887 1.00 97.75 85 HIS A N 1
ATOM 695 C CA . HIS A 1 85 ? -1.512 -3.504 -2.645 1.00 97.75 85 HIS A CA 1
ATOM 696 C C . HIS A 1 85 ? -2.217 -2.575 -1.661 1.00 97.75 85 HIS A C 1
ATOM 698 O O . HIS A 1 85 ? -2.215 -2.848 -0.463 1.00 97.75 85 HIS A O 1
ATOM 704 N N . ILE A 1 86 ? -2.853 -1.507 -2.144 1.00 97.94 86 ILE A N 1
ATOM 705 C CA . ILE A 1 86 ? -3.655 -0.617 -1.302 1.00 97.94 86 ILE A CA 1
ATOM 706 C C . ILE A 1 86 ? -4.841 -1.368 -0.697 1.00 97.94 86 ILE A C 1
ATOM 708 O O . ILE A 1 86 ? -5.078 -1.259 0.506 1.00 97.94 86 ILE A O 1
ATOM 712 N N . ILE A 1 87 ? -5.573 -2.142 -1.501 1.00 98.19 87 ILE A N 1
ATOM 713 C CA . ILE A 1 87 ? -6.735 -2.909 -1.036 1.00 98.19 87 ILE A CA 1
ATOM 714 C C . ILE A 1 87 ? -6.293 -3.945 -0.004 1.00 98.19 87 ILE A C 1
ATOM 716 O O . ILE A 1 87 ? -6.841 -3.995 1.096 1.00 98.19 87 ILE A O 1
ATOM 720 N N . VAL A 1 88 ? -5.275 -4.738 -0.332 1.00 98.06 88 VAL A N 1
ATOM 721 C CA . VAL A 1 88 ? -4.745 -5.779 0.551 1.00 98.06 88 VAL A CA 1
ATOM 722 C C . VAL A 1 88 ? -4.203 -5.158 1.835 1.00 98.06 88 VAL A C 1
ATOM 724 O O . VAL A 1 88 ? -4.599 -5.574 2.921 1.00 98.06 88 VAL A O 1
ATOM 727 N N . GLY A 1 89 ? -3.378 -4.115 1.737 1.00 97.88 89 GLY A N 1
ATOM 728 C CA . GLY A 1 89 ? -2.846 -3.394 2.890 1.00 97.88 89 GLY A CA 1
ATOM 729 C C . GLY A 1 89 ? -3.952 -2.850 3.794 1.00 97.88 89 GLY A C 1
ATOM 730 O O . GLY A 1 89 ? -3.923 -3.078 5.002 1.00 97.88 89 GLY A O 1
ATOM 731 N N . SER A 1 90 ? -4.977 -2.218 3.217 1.00 98.00 90 SER A N 1
ATOM 732 C CA . SER A 1 90 ? -6.133 -1.701 3.965 1.00 98.00 90 SER A CA 1
ATOM 733 C C . SER A 1 90 ? -6.890 -2.814 4.689 1.00 98.00 90 SER A C 1
ATOM 735 O O . SER A 1 90 ? -7.238 -2.654 5.857 1.00 98.00 90 SER A O 1
ATOM 737 N N . LEU A 1 91 ? -7.101 -3.966 4.039 1.00 98.00 91 LEU A N 1
ATOM 738 C CA . LEU A 1 91 ? -7.724 -5.134 4.668 1.00 98.00 91 LEU A CA 1
ATOM 739 C C . LEU A 1 91 ? -6.881 -5.657 5.835 1.00 98.00 91 LEU A C 1
ATOM 741 O O . LEU A 1 91 ? -7.419 -5.889 6.915 1.00 98.00 91 LEU A O 1
ATOM 745 N N . PHE A 1 92 ? -5.566 -5.797 5.658 1.00 97.19 92 PHE A N 1
ATOM 746 C CA . PHE A 1 92 ? -4.663 -6.203 6.737 1.00 97.19 92 PHE A CA 1
ATOM 747 C C . PHE A 1 92 ? -4.696 -5.221 7.914 1.00 97.19 92 PHE A C 1
ATOM 749 O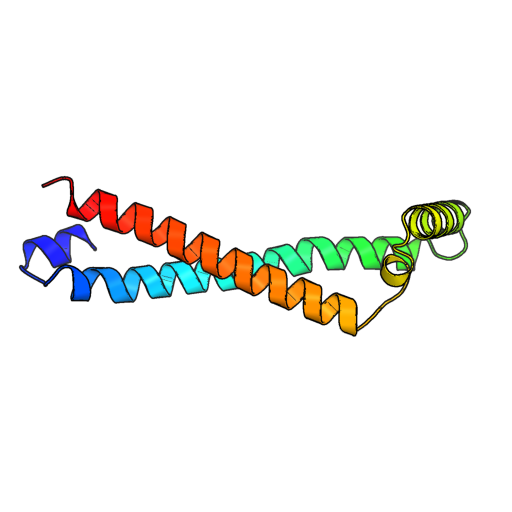 O . PHE A 1 92 ? -4.770 -5.657 9.062 1.00 97.19 92 PHE A O 1
ATOM 756 N N . GLY A 1 93 ? -4.698 -3.913 7.645 1.00 97.19 93 GLY A N 1
ATOM 757 C CA . GLY A 1 93 ? -4.825 -2.867 8.662 1.00 97.19 93 GLY A CA 1
ATOM 758 C C . GLY A 1 93 ? -6.168 -2.892 9.397 1.00 97.19 93 GLY A C 1
ATOM 759 O O . GLY A 1 93 ? -6.228 -2.761 10.620 1.00 97.19 93 GLY A O 1
ATOM 760 N N . PHE A 1 94 ? -7.255 -3.139 8.669 1.00 97.50 94 PHE A N 1
ATOM 761 C CA . PHE A 1 94 ? -8.580 -3.314 9.252 1.00 97.50 94 PHE A CA 1
ATOM 762 C C . PHE A 1 94 ? -8.633 -4.541 10.171 1.00 97.50 94 PHE A C 1
ATOM 764 O O . PHE A 1 94 ? -9.067 -4.437 11.317 1.00 97.50 94 PHE A O 1
ATOM 771 N N . PHE A 1 95 ? -8.170 -5.705 9.701 1.00 96.62 95 PHE A N 1
ATOM 772 C CA . PHE A 1 95 ? -8.198 -6.944 10.483 1.00 96.62 95 PHE A CA 1
ATOM 773 C C . PHE A 1 95 ? -7.266 -6.899 11.696 1.00 96.62 95 PHE A C 1
ATOM 775 O O . PHE A 1 95 ? -7.632 -7.409 12.758 1.00 96.62 95 PHE A O 1
ATOM 782 N N . SER A 1 96 ? -6.092 -6.275 11.572 1.00 94.62 96 SER A N 1
ATOM 783 C CA . SER A 1 96 ? -5.160 -6.117 12.691 1.00 94.62 96 SER A CA 1
ATOM 784 C C . SER A 1 96 ? -5.754 -5.230 13.788 1.00 94.62 96 SER A C 1
ATOM 786 O O . SER A 1 96 ? -5.764 -5.629 14.955 1.00 94.62 96 SER A O 1
ATOM 788 N N . SER A 1 97 ? -6.351 -4.094 13.419 1.00 95.25 97 SER A N 1
ATOM 789 C CA . SER A 1 97 ? -7.045 -3.212 14.361 1.00 95.25 97 SER A CA 1
ATOM 790 C C . SER A 1 97 ? -8.274 -3.880 14.974 1.00 95.25 97 SER A C 1
ATOM 792 O O . SER A 1 97 ? -8.470 -3.844 16.188 1.00 95.25 97 SER A O 1
ATOM 794 N N . LEU A 1 98 ? -9.063 -4.596 14.174 1.00 93.50 98 LEU A N 1
ATOM 795 C CA . LEU A 1 98 ? -10.222 -5.344 14.656 1.00 93.50 98 LEU A CA 1
ATOM 796 C C . LEU A 1 98 ? -9.836 -6.406 15.689 1.00 93.50 98 LEU A C 1
ATOM 798 O O . LEU A 1 98 ? -10.532 -6.559 16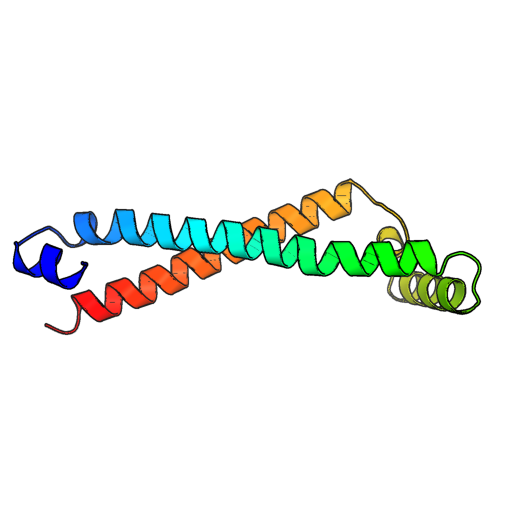.694 1.00 93.50 98 LEU A O 1
ATOM 802 N N . SER A 1 99 ? -8.732 -7.119 15.465 1.00 92.19 99 SER A N 1
ATOM 803 C CA . SER A 1 99 ? -8.176 -8.066 16.434 1.00 92.19 99 SER A CA 1
ATOM 804 C C . SER A 1 99 ? -7.770 -7.364 17.733 1.00 92.19 99 SER A C 1
ATOM 806 O O . SER A 1 99 ? -8.155 -7.807 18.817 1.00 92.19 99 SER A O 1
ATOM 808 N N . ALA A 1 100 ? -7.069 -6.229 17.631 1.00 89.56 100 ALA A N 1
ATOM 809 C CA . ALA A 1 100 ? -6.643 -5.450 18.788 1.00 89.56 100 ALA A CA 1
ATOM 810 C C . ALA A 1 100 ? -7.845 -4.968 19.612 1.00 89.56 100 ALA A C 1
ATOM 812 O O . ALA A 1 100 ? -7.942 -5.274 20.798 1.00 89.56 100 ALA A O 1
ATOM 813 N N . VAL A 1 101 ? -8.813 -4.294 18.987 1.00 90.19 101 VAL A N 1
ATOM 814 C CA . VAL A 1 101 ? -9.978 -3.749 19.698 1.00 90.19 101 VAL A CA 1
ATOM 815 C C . VAL A 1 101 ? -10.821 -4.856 20.336 1.00 90.19 101 VAL A C 1
ATOM 817 O O . VAL A 1 101 ? -11.283 -4.696 21.463 1.00 90.19 101 VAL A O 1
ATOM 820 N N . ARG A 1 102 ? -11.002 -6.002 19.662 1.00 87.06 102 ARG A N 1
ATOM 821 C CA . ARG A 1 102 ? -11.733 -7.147 20.234 1.00 87.06 102 ARG A CA 1
ATOM 822 C C . ARG A 1 102 ? -11.063 -7.713 21.477 1.00 87.06 102 ARG A C 1
ATOM 824 O O . ARG A 1 102 ? -11.776 -8.119 22.382 1.00 87.06 102 ARG A O 1
ATOM 831 N N . LYS A 1 103 ? -9.731 -7.757 21.514 1.00 86.38 103 LYS A N 1
ATOM 832 C CA . LYS A 1 103 ? -8.987 -8.217 22.688 1.00 86.38 103 LYS A CA 1
ATOM 833 C C . LYS A 1 103 ? -9.246 -7.294 23.884 1.00 86.38 103 LYS A C 1
ATOM 835 O O . LYS A 1 103 ? -9.713 -7.749 24.915 1.00 86.38 103 LYS A O 1
ATOM 840 N N . TYR A 1 104 ? -9.061 -5.989 23.699 1.00 82.31 104 TYR A N 1
ATOM 841 C CA . TYR A 1 104 ? -9.182 -5.009 24.785 1.00 82.31 104 TYR A CA 1
ATOM 842 C C . TYR A 1 104 ? -10.614 -4.745 25.276 1.00 82.31 104 TYR A C 1
ATOM 844 O O . TYR A 1 104 ? -10.773 -4.168 26.343 1.00 82.31 104 TYR A O 1
ATOM 852 N N . LEU A 1 105 ? -11.642 -5.139 24.518 1.00 80.50 105 LEU A N 1
ATOM 853 C CA . LEU A 1 105 ? -13.047 -5.064 24.947 1.00 80.50 105 LEU A CA 1
ATOM 854 C C . LEU A 1 105 ? -13.584 -6.385 25.527 1.00 80.50 105 LEU A C 1
ATOM 856 O O . LEU A 1 105 ? -14.732 -6.420 25.949 1.00 80.50 105 LEU A O 1
ATOM 860 N N . ARG A 1 106 ? -12.815 -7.482 25.475 1.00 69.94 106 ARG A N 1
ATOM 861 C CA . ARG A 1 106 ? -13.232 -8.808 25.978 1.00 69.94 106 ARG A CA 1
ATOM 862 C C . ARG A 1 106 ? -12.534 -9.207 27.278 1.00 69.94 106 ARG A C 1
ATOM 864 O O . ARG A 1 106 ? -12.915 -10.207 27.872 1.00 69.94 106 ARG A O 1
ATOM 871 N N . ASP A 1 107 ? -11.479 -8.493 27.662 1.00 59.66 107 ASP A N 1
ATOM 872 C CA . ASP A 1 107 ? -10.658 -8.833 28.828 1.00 59.66 107 ASP A CA 1
ATOM 873 C C . ASP A 1 107 ? -11.221 -8.271 30.161 1.00 59.66 107 ASP A C 1
ATOM 875 O O . ASP A 1 107 ? -10.533 -8.342 31.176 1.00 59.66 107 ASP A O 1
ATOM 879 N N . GLU A 1 108 ? -12.478 -7.802 30.179 1.00 47.75 108 GLU A N 1
ATOM 880 C CA . GLU A 1 108 ? -13.338 -7.547 31.360 1.00 47.75 108 GLU A CA 1
ATOM 881 C C . GLU A 1 108 ? -14.810 -7.898 31.029 1.00 47.75 108 GLU A C 1
ATOM 883 O O . GLU A 1 108 ? -15.694 -7.685 31.889 1.00 47.75 108 GLU A O 1
#

Sequence (108 aa):
EIQIMHLVGSPDKFIRTPFLLEGTFYGLLGGLLSALLILTPWYILIFYSKGTDFSFWVEQFLIDIKLPFLSEINLLFLLIYLLVHIIVGSLFGFFSSLSAVRKYLRDE

Secondary structure (DSSP, 8-state):
-HHHHHHTT--HHHHHHHHHHHHHHHHHHHHHHHHHHHHHHHHHHHHHHTTSHHHHHHHHHHHHTT-GGGTS--HHHHHHHHHHHHHHHHHHHHHHHHHHHHHHTT--

Foldseek 3Di:
DLLVCVVVPHDLVVSQVVLLVVLLVQLLVVLQVVLCVVLVVQVVVLVVCPPHPVNVVVCVVCVVVVNNVSSDDDPVCSVVSSVVSSVRSSVNSNVVSVVVSVVSVPPD